Protein AF-A0A818T8I9-F1 (afdb_monomer_lite)

Foldseek 3Di:
DVVVCVVVVVVVVVVVVVVPVPPPDDDPLVVLLVQVVVQLVVCVVQQKDQVDDAPVQWDWDDPPPDPDDTHTDGDDSPVMDRDDPPPDDPVVSVVSSVVVNVVSCVNSVPDD

pLDDT: mean 71.55, std 18.51, range [33.69, 95.5]

Radius of gyration: 15.18 Å; chains: 1; bounding box: 42×24×42 Å

Secondary structure (DSSP, 8-state):
-HHHHHHHHHHHHHHHHTTTTTTT---HHHHHHHHHHHHHHHHHHTTEE-S---GGGEEEE--TTSSS--EEEE---TT-EEPPTTSS-HHHHHHHHHHHHHHHHHHTT---

InterPro domains:
  IPR000719 Protein kinase domain [PS50011] (1-112)
  IPR008266 Tyrosine-protein kinase, active site [PS00109] (48-60)
  IPR011009 Protein kinase-like domain superfamily [SSF56112] (37-87)

Sequence (112 aa):
MITQLKHENQLYVHLKSLQVENQKSSTNTHDEKQMALYTLRQLHLNNVLHNDLRCENFLVNYDNNNDKHNRIMLCDFENAVILNEKDMTKKELIAKRRKQIKKIIKLYKMKI

Organism: NCBI:txid392033

Structure (mmCIF, N/CA/C/O backbone):
data_AF-A0A818T8I9-F1
#
_entry.id   AF-A0A818T8I9-F1
#
loop_
_atom_site.group_PDB
_atom_site.id
_atom_site.type_symbol
_atom_site.label_atom_id
_atom_site.label_alt_id
_atom_site.label_comp_id
_atom_site.label_asym_id
_atom_site.label_entity_id
_atom_site.label_seq_id
_atom_site.pdbx_PDB_ins_code
_atom_site.Cartn_x
_atom_site.Cartn_y
_atom_site.Cartn_z
_atom_site.occupancy
_atom_site.B_iso_or_equiv
_atom_site.auth_seq_id
_atom_site.auth_comp_id
_atom_site.auth_asym_id
_atom_site.auth_atom_id
_atom_site.pdbx_PDB_model_num
ATOM 1 N N . MET A 1 1 ? -0.092 10.279 23.552 1.00 40.59 1 MET A N 1
ATOM 2 C CA . MET A 1 1 ? 0.148 10.591 22.121 1.00 40.59 1 MET A CA 1
ATOM 3 C C . MET A 1 1 ? 1.606 10.386 21.675 1.00 40.59 1 MET A C 1
ATOM 5 O O . MET A 1 1 ? 1.825 9.868 20.590 1.00 40.59 1 MET A O 1
ATOM 9 N N . ILE A 1 2 ? 2.612 10.700 22.506 1.00 33.69 2 ILE A N 1
ATOM 10 C CA . ILE A 1 2 ? 4.052 10.697 22.139 1.00 33.69 2 ILE A CA 1
ATOM 11 C C . ILE A 1 2 ? 4.660 9.291 21.917 1.00 33.69 2 ILE A C 1
ATOM 13 O O . ILE A 1 2 ? 5.574 9.116 21.117 1.00 33.69 2 ILE A O 1
ATOM 17 N N . THR A 1 3 ? 4.147 8.251 22.572 1.00 34.28 3 THR A N 1
ATOM 18 C CA . THR A 1 3 ? 4.654 6.865 22.465 1.00 34.28 3 THR A CA 1
ATOM 19 C C . THR A 1 3 ? 4.232 6.135 21.184 1.00 34.28 3 THR A C 1
ATOM 21 O O . THR A 1 3 ? 4.855 5.152 20.800 1.00 34.28 3 THR A O 1
ATOM 24 N N . GLN A 1 4 ? 3.206 6.630 20.489 1.00 42.34 4 GLN A N 1
ATOM 25 C CA . GLN A 1 4 ? 2.604 5.999 19.307 1.00 42.34 4 GLN A CA 1
ATOM 26 C C . GLN A 1 4 ? 3.418 6.235 18.031 1.00 42.34 4 GLN A C 1
ATOM 28 O O . GLN A 1 4 ? 3.643 5.311 17.255 1.00 42.34 4 GLN A O 1
ATOM 33 N N . LEU A 1 5 ? 3.945 7.454 17.890 1.00 42.38 5 LEU A N 1
ATOM 34 C CA . LEU A 1 5 ? 4.924 7.805 16.866 1.00 42.38 5 LEU A 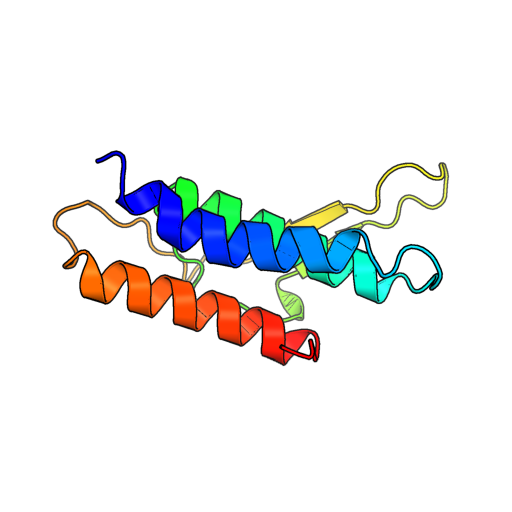CA 1
ATOM 35 C C . LEU A 1 5 ? 6.224 7.016 17.039 1.00 42.38 5 LEU A C 1
ATOM 37 O O . LEU A 1 5 ? 6.880 6.752 16.045 1.00 42.38 5 LEU A O 1
ATOM 41 N N . LYS A 1 6 ? 6.597 6.604 18.262 1.00 43.72 6 LYS A N 1
ATOM 42 C CA . LYS A 1 6 ? 7.877 5.924 18.520 1.00 43.72 6 LYS A CA 1
ATOM 43 C C . LYS A 1 6 ? 7.962 4.526 17.904 1.00 43.72 6 LYS A C 1
ATOM 45 O O . LYS A 1 6 ? 8.994 4.225 17.328 1.00 43.72 6 LYS A O 1
ATOM 50 N N . HIS A 1 7 ? 6.918 3.694 17.959 1.00 44.38 7 HIS A N 1
ATOM 51 C CA . HIS A 1 7 ? 6.984 2.326 17.408 1.00 44.38 7 HIS A CA 1
ATOM 52 C C . HIS A 1 7 ? 6.804 2.261 15.883 1.00 44.38 7 HIS A C 1
ATOM 54 O O . HIS A 1 7 ? 7.482 1.476 15.223 1.00 44.38 7 HIS A O 1
ATOM 60 N N . GLU A 1 8 ? 5.926 3.089 15.305 1.00 45.84 8 GLU A N 1
ATOM 61 C CA . GLU A 1 8 ? 5.847 3.231 13.844 1.00 45.84 8 GLU A CA 1
ATOM 62 C C . GLU A 1 8 ? 7.123 3.897 13.313 1.00 45.84 8 GLU A C 1
ATOM 64 O O . GLU A 1 8 ? 7.709 3.384 12.361 1.00 45.84 8 GLU A O 1
ATOM 69 N N . ASN A 1 9 ? 7.651 4.931 13.992 1.00 49.75 9 ASN A N 1
ATOM 70 C CA . ASN A 1 9 ? 8.986 5.442 13.677 1.00 49.75 9 ASN A CA 1
ATOM 71 C C . ASN A 1 9 ? 10.057 4.382 13.869 1.00 49.75 9 ASN A C 1
ATOM 73 O O . ASN A 1 9 ? 10.958 4.386 13.068 1.00 49.75 9 ASN A O 1
ATOM 77 N N . GLN A 1 10 ? 10.007 3.467 14.837 1.00 52.94 10 GLN A N 1
ATOM 78 C CA . GLN A 1 10 ? 11.046 2.437 14.973 1.00 52.94 10 GLN A CA 1
ATOM 79 C C . GLN A 1 10 ? 11.092 1.492 13.772 1.00 52.94 10 GLN A C 1
ATOM 81 O O . GLN A 1 10 ? 12.184 1.183 13.316 1.00 52.94 10 GLN A O 1
ATOM 86 N N . LEU A 1 11 ? 9.947 1.082 13.211 1.00 53.47 11 LEU A N 1
ATOM 87 C CA . LEU A 1 11 ? 9.938 0.274 11.986 1.00 53.47 11 LEU A CA 1
ATOM 88 C C . LEU A 1 11 ? 10.441 1.094 10.784 1.00 53.47 11 LEU A C 1
ATOM 90 O O . LEU A 1 11 ? 11.263 0.614 10.012 1.00 53.47 11 LEU A O 1
ATOM 94 N N . TYR A 1 12 ? 10.016 2.357 10.664 1.00 52.88 12 TYR A N 1
ATOM 95 C CA . TYR A 1 12 ? 10.502 3.271 9.621 1.00 52.88 12 TYR A CA 1
ATOM 96 C C . TYR A 1 12 ? 11.979 3.671 9.793 1.00 52.88 12 TYR A C 1
ATOM 98 O O . TYR A 1 12 ? 12.666 3.872 8.802 1.00 52.88 12 TYR A O 1
ATOM 106 N N . VAL A 1 13 ? 12.479 3.771 11.025 1.00 53.84 13 VAL A N 1
ATOM 107 C CA . VAL A 1 13 ? 13.863 4.100 11.403 1.00 53.84 13 VAL A CA 1
ATOM 10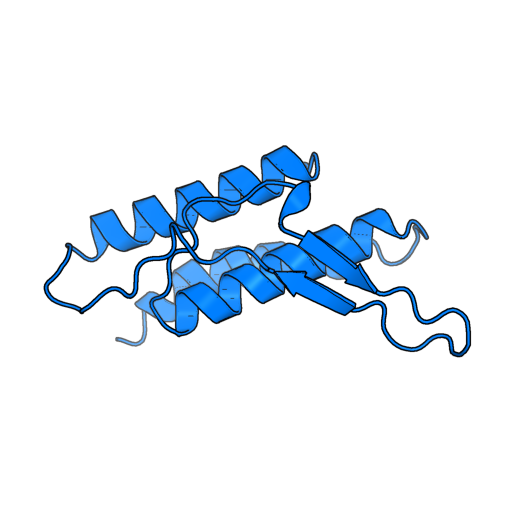8 C C . VAL A 1 13 ? 14.751 2.883 11.216 1.00 53.84 13 VAL A C 1
ATOM 110 O O . VAL A 1 13 ? 15.857 3.047 10.728 1.00 53.84 13 VAL A O 1
ATOM 113 N N . HIS A 1 14 ? 14.266 1.677 11.508 1.00 51.72 14 HIS A N 1
ATOM 114 C CA . HIS A 1 14 ? 14.961 0.433 11.186 1.00 51.72 14 HIS A CA 1
ATOM 115 C C . HIS A 1 14 ? 15.108 0.257 9.665 1.00 51.72 14 HIS A C 1
ATOM 117 O O . HIS A 1 14 ? 16.187 -0.047 9.163 1.00 51.72 14 HIS A O 1
ATOM 123 N N . LEU A 1 15 ? 14.053 0.571 8.905 1.00 49.34 15 LEU A N 1
ATOM 124 C CA . LEU A 1 15 ? 14.124 0.647 7.442 1.00 49.34 15 LEU A CA 1
ATOM 125 C C . LEU A 1 15 ? 15.075 1.760 6.959 1.00 49.34 15 LEU A C 1
ATOM 127 O O . LEU A 1 15 ? 15.724 1.597 5.932 1.00 49.34 15 LEU A O 1
ATOM 131 N N . LYS A 1 16 ? 15.202 2.860 7.716 1.00 49.16 16 LYS A N 1
ATOM 132 C CA . LYS A 1 16 ? 16.159 3.950 7.463 1.00 49.16 16 LYS A CA 1
ATOM 133 C C . LYS A 1 16 ? 17.608 3.554 7.787 1.00 49.16 16 LYS A C 1
ATOM 135 O O . LYS A 1 16 ? 18.511 3.940 7.060 1.00 49.16 16 LYS A O 1
ATOM 140 N N . SER A 1 17 ? 17.862 2.773 8.840 1.00 44.19 17 SER A N 1
ATOM 141 C CA . SER A 1 17 ? 19.213 2.297 9.184 1.00 44.19 17 SER A CA 1
ATOM 142 C C . SER A 1 17 ? 19.740 1.285 8.169 1.00 44.19 17 SER A C 1
ATOM 144 O O . SER A 1 17 ? 20.923 1.314 7.849 1.00 44.19 17 SER A O 1
ATOM 146 N N . LEU A 1 18 ? 18.851 0.490 7.562 1.00 44.44 18 LEU A N 1
ATOM 147 C CA . LEU A 1 18 ? 19.184 -0.355 6.409 1.00 44.44 18 LEU A CA 1
ATOM 148 C C . LEU A 1 18 ? 19.625 0.459 5.164 1.00 44.44 18 LEU A C 1
ATOM 150 O O . LEU A 1 18 ? 20.240 -0.115 4.267 1.00 44.44 18 LEU A O 1
ATOM 154 N N . GLN A 1 19 ? 19.360 1.779 5.102 1.00 44.19 19 GLN A N 1
ATOM 155 C CA . GLN A 1 19 ? 19.834 2.675 4.027 1.00 44.19 19 GLN A CA 1
ATOM 156 C C . GLN A 1 19 ? 21.315 3.062 4.160 1.00 44.19 19 GLN A C 1
ATOM 158 O O . GLN A 1 19 ? 21.941 3.392 3.154 1.00 44.19 19 GLN A O 1
ATOM 163 N N . VAL A 1 20 ? 21.878 3.082 5.375 1.00 45.16 20 VAL A N 1
ATOM 164 C CA . VAL A 1 20 ? 23.238 3.613 5.601 1.00 45.16 20 VAL A CA 1
ATOM 165 C C . VAL A 1 20 ? 24.307 2.573 5.265 1.00 45.16 20 VAL A C 1
ATOM 167 O O . VAL A 1 20 ? 25.366 2.924 4.757 1.00 45.16 20 VAL A O 1
ATOM 170 N N . GLU A 1 21 ? 24.017 1.287 5.459 1.00 40.28 21 GLU A N 1
ATOM 171 C CA . GLU A 1 21 ? 25.000 0.217 5.248 1.00 40.28 21 GLU A CA 1
ATOM 172 C C . GLU A 1 21 ? 25.151 -0.221 3.776 1.00 40.28 21 GLU A C 1
ATOM 174 O O . GLU A 1 21 ? 26.137 -0.867 3.439 1.00 40.28 21 GLU A O 1
ATOM 179 N N . ASN A 1 22 ? 24.236 0.160 2.871 1.00 41.38 22 ASN A N 1
ATOM 180 C CA . ASN A 1 22 ? 24.174 -0.391 1.504 1.00 41.38 22 ASN A CA 1
ATOM 181 C C . ASN A 1 22 ? 24.385 0.616 0.355 1.00 41.38 22 ASN A C 1
ATOM 183 O O . ASN A 1 22 ? 24.010 0.336 -0.784 1.00 41.38 22 ASN A O 1
ATOM 187 N N . GLN A 1 23 ? 25.060 1.749 0.591 1.00 40.66 23 GLN A N 1
ATOM 188 C CA . GLN A 1 23 ? 25.377 2.768 -0.437 1.00 40.66 23 GLN A CA 1
ATOM 189 C C . GLN A 1 23 ? 26.344 2.313 -1.563 1.00 40.66 23 GLN A C 1
ATOM 191 O O . GLN A 1 23 ? 26.976 3.139 -2.215 1.00 40.66 23 GLN A O 1
ATOM 196 N N . LYS A 1 24 ? 26.479 1.009 -1.838 1.00 41.28 24 LYS A N 1
ATOM 197 C CA . LYS A 1 24 ? 27.359 0.471 -2.892 1.00 41.28 24 LYS A CA 1
ATOM 198 C C . LYS A 1 24 ? 26.694 -0.544 -3.826 1.00 41.28 24 LYS A C 1
ATOM 200 O O . LYS A 1 24 ? 27.363 -1.449 -4.313 1.00 41.28 24 LYS A O 1
ATOM 205 N N . SER A 1 25 ? 25.402 -0.408 -4.132 1.00 39.44 25 SER A N 1
ATOM 206 C CA . SER A 1 25 ? 24.840 -1.165 -5.262 1.00 39.44 25 SER A CA 1
ATOM 207 C C . SER A 1 25 ? 23.793 -0.378 -6.047 1.00 39.44 25 SER A C 1
ATOM 209 O O . SER A 1 25 ? 22.656 -0.188 -5.630 1.00 39.44 25 SER A O 1
ATOM 211 N N . SER A 1 26 ? 24.222 0.075 -7.220 1.00 45.03 26 SER A N 1
ATOM 212 C CA . SER A 1 26 ? 23.424 0.656 -8.290 1.00 45.03 26 SER A CA 1
ATOM 213 C C . SER A 1 26 ? 22.440 -0.375 -8.852 1.00 45.03 26 SER A C 1
ATOM 215 O O . SER A 1 26 ? 22.831 -1.221 -9.652 1.00 45.03 26 SER A O 1
ATOM 217 N N . THR A 1 27 ? 21.167 -0.309 -8.458 1.00 44.91 27 THR A N 1
ATOM 218 C CA . THR A 1 27 ? 20.056 -0.899 -9.226 1.00 44.91 27 THR A CA 1
ATOM 219 C C . THR A 1 27 ? 18.790 -0.062 -9.017 1.00 44.91 27 THR A C 1
ATOM 221 O O . THR A 1 27 ? 18.344 0.095 -7.883 1.00 44.91 27 THR A O 1
ATOM 224 N N . ASN A 1 28 ? 18.179 0.430 -10.102 1.00 53.84 28 ASN A N 1
ATOM 225 C CA . ASN A 1 28 ? 16.955 1.261 -10.107 1.00 53.84 28 ASN A CA 1
ATOM 226 C C . ASN A 1 28 ? 15.823 0.704 -9.211 1.00 53.84 28 ASN A C 1
ATOM 228 O O . ASN A 1 28 ? 15.096 1.446 -8.556 1.00 53.84 28 ASN A O 1
ATOM 232 N N . THR A 1 29 ? 15.766 -0.623 -9.060 1.00 56.69 29 THR A N 1
ATOM 233 C CA . THR A 1 29 ? 14.795 -1.320 -8.201 1.00 56.69 29 THR A CA 1
ATOM 234 C C . THR A 1 29 ? 14.925 -1.046 -6.697 1.00 56.69 29 THR A C 1
ATOM 236 O O . THR A 1 29 ? 13.958 -1.257 -5.961 1.00 56.69 29 THR A O 1
ATOM 239 N N . HIS A 1 30 ? 16.094 -0.639 -6.188 1.00 62.47 30 HIS A N 1
ATOM 240 C CA . HIS A 1 30 ? 16.253 -0.317 -4.764 1.00 62.47 30 HIS A CA 1
ATOM 241 C C . HIS A 1 30 ? 15.615 1.032 -4.418 1.00 62.47 30 HIS A C 1
ATOM 243 O O . HIS A 1 30 ? 14.940 1.147 -3.393 1.00 62.47 30 HIS A O 1
ATOM 249 N N . ASP A 1 31 ? 15.747 2.013 -5.305 1.00 70.56 31 ASP A N 1
ATOM 250 C CA . ASP A 1 31 ? 15.149 3.336 -5.126 1.00 70.56 31 ASP A CA 1
ATOM 251 C C . ASP A 1 31 ? 13.625 3.268 -5.261 1.00 70.56 31 ASP A C 1
ATOM 253 O O . ASP A 1 31 ? 12.896 3.848 -4.454 1.00 70.56 31 ASP A O 1
ATOM 257 N N . GLU A 1 32 ? 13.123 2.457 -6.194 1.00 71.94 32 GLU A N 1
ATOM 258 C CA . GLU A 1 32 ? 11.687 2.213 -6.362 1.00 71.94 32 GLU A CA 1
ATOM 259 C C . GLU A 1 32 ? 11.034 1.619 -5.105 1.00 71.94 32 GLU A C 1
ATOM 261 O O . GLU A 1 32 ? 9.979 2.077 -4.658 1.00 71.94 32 GLU A O 1
ATOM 266 N N . LYS A 1 33 ? 11.701 0.650 -4.467 1.00 77.50 33 LYS A N 1
ATOM 267 C CA . LYS A 1 33 ? 11.259 0.051 -3.194 1.00 77.50 33 LYS A CA 1
ATOM 268 C C . LYS A 1 33 ? 11.054 1.102 -2.114 1.00 77.50 33 LYS A C 1
ATOM 270 O O . LYS A 1 33 ? 10.029 1.117 -1.426 1.00 77.50 33 LYS A O 1
ATOM 275 N N . GLN A 1 34 ? 12.057 1.958 -1.943 1.00 76.19 34 GLN A N 1
ATOM 276 C CA . GLN A 1 34 ? 12.045 2.974 -0.901 1.00 76.19 34 GLN A CA 1
ATOM 277 C C . GLN A 1 34 ? 10.990 4.043 -1.180 1.00 76.19 34 GLN A C 1
ATOM 279 O O . GLN A 1 34 ? 10.250 4.426 -0.270 1.00 76.19 34 GLN A O 1
ATOM 284 N N . MET A 1 35 ? 10.868 4.472 -2.435 1.00 79.00 35 MET A N 1
ATOM 285 C CA . MET A 1 35 ? 9.858 5.443 -2.840 1.00 79.00 35 MET A CA 1
ATOM 286 C C . MET A 1 35 ? 8.433 4.897 -2.670 1.00 79.00 35 MET A C 1
ATOM 288 O O . MET A 1 35 ? 7.581 5.604 -2.137 1.00 79.00 35 MET A O 1
ATOM 292 N N . ALA A 1 36 ? 8.171 3.628 -3.002 1.00 83.00 36 ALA A N 1
ATOM 293 C CA . ALA A 1 36 ? 6.859 3.008 -2.795 1.00 83.00 36 ALA A CA 1
ATOM 294 C C . ALA A 1 36 ? 6.454 2.962 -1.308 1.00 83.00 36 ALA A C 1
ATOM 296 O O . ALA A 1 36 ? 5.313 3.275 -0.954 1.00 83.00 36 ALA A O 1
ATOM 297 N N . LEU A 1 37 ? 7.393 2.622 -0.416 1.00 84.88 37 LEU A N 1
ATOM 298 C CA . LEU A 1 37 ? 7.162 2.659 1.033 1.00 84.88 37 LEU A CA 1
ATOM 299 C C . LEU A 1 37 ? 6.947 4.085 1.547 1.00 84.88 37 LEU A C 1
ATOM 301 O O . LEU A 1 37 ? 6.092 4.299 2.410 1.00 84.88 37 LEU A O 1
ATOM 305 N N . TYR A 1 38 ? 7.695 5.055 1.023 1.00 84.75 38 TYR A N 1
ATOM 306 C CA . TYR A 1 38 ? 7.517 6.460 1.370 1.00 84.75 38 TYR A CA 1
ATOM 307 C C . TYR A 1 38 ? 6.124 6.961 0.968 1.00 84.75 38 TYR A C 1
ATOM 309 O O . TYR A 1 38 ? 5.422 7.527 1.806 1.00 84.75 38 TYR A O 1
ATOM 317 N N . THR A 1 39 ? 5.679 6.682 -0.257 1.00 86.19 39 THR A N 1
ATOM 318 C CA . THR A 1 39 ? 4.335 7.043 -0.734 1.00 86.19 39 THR A CA 1
ATOM 319 C C . THR A 1 39 ? 3.246 6.410 0.132 1.00 86.19 39 THR A C 1
ATOM 321 O O . THR A 1 39 ? 2.320 7.098 0.569 1.00 86.19 39 THR A O 1
ATOM 324 N N . LEU A 1 40 ? 3.386 5.126 0.482 1.00 89.56 40 LEU A N 1
ATOM 325 C CA . LEU A 1 40 ? 2.431 4.451 1.363 1.00 89.56 40 LEU A CA 1
ATOM 326 C C . LEU A 1 40 ? 2.402 5.064 2.774 1.00 89.56 40 LEU A C 1
ATOM 328 O O . LEU A 1 40 ? 1.330 5.212 3.364 1.00 89.56 40 LEU A O 1
ATOM 332 N N . ARG A 1 41 ? 3.562 5.466 3.308 1.00 88.38 41 ARG A N 1
ATOM 333 C CA . ARG A 1 41 ? 3.648 6.178 4.589 1.00 88.38 41 ARG A CA 1
ATOM 334 C C . ARG A 1 41 ? 2.855 7.476 4.563 1.00 88.38 41 ARG A C 1
ATOM 336 O O . ARG A 1 41 ? 2.142 7.752 5.525 1.00 88.38 41 ARG A O 1
ATOM 343 N N . GLN A 1 42 ? 2.984 8.262 3.494 1.00 88.19 42 GLN A N 1
ATOM 344 C CA . GLN A 1 42 ? 2.262 9.529 3.371 1.00 88.19 42 GLN A CA 1
ATOM 345 C C . GLN A 1 42 ? 0.747 9.305 3.365 1.00 88.19 42 GLN A C 1
ATOM 347 O O . GLN A 1 42 ? 0.034 10.018 4.066 1.00 88.19 42 GLN A O 1
ATOM 352 N N . LEU A 1 43 ? 0.250 8.265 2.686 1.00 90.25 43 LEU A N 1
ATOM 353 C CA . LEU A 1 43 ? -1.170 7.903 2.771 1.00 90.25 43 LEU A CA 1
ATOM 354 C C . LEU A 1 43 ? -1.588 7.559 4.202 1.00 90.25 43 LEU A C 1
ATOM 356 O O . LEU A 1 43 ? -2.584 8.079 4.700 1.00 90.25 43 LEU A O 1
ATOM 360 N N . HIS A 1 44 ? -0.804 6.730 4.895 1.00 89.62 44 HIS A N 1
ATOM 361 C CA . HIS A 1 44 ? -1.122 6.328 6.267 1.00 89.62 44 HIS A CA 1
ATOM 362 C C . HIS A 1 44 ? -1.140 7.510 7.234 1.00 89.62 44 HIS A C 1
ATOM 364 O O . HIS A 1 44 ? -2.025 7.552 8.085 1.00 89.62 44 HIS A O 1
ATOM 370 N N . LEU A 1 45 ? -0.214 8.463 7.097 1.00 86.81 45 LEU A N 1
ATOM 371 C CA . LEU A 1 45 ? -0.194 9.698 7.891 1.00 86.81 45 LEU A CA 1
ATOM 372 C C . LEU A 1 45 ? -1.452 10.550 7.679 1.00 86.81 45 LEU A C 1
ATOM 374 O O . LEU A 1 45 ? -1.908 11.188 8.621 1.00 86.81 45 LEU A O 1
ATOM 378 N N . ASN A 1 46 ? -2.040 10.492 6.484 1.00 87.81 46 ASN A N 1
ATOM 379 C CA . ASN A 1 46 ? -3.298 11.154 6.140 1.00 87.81 46 ASN A CA 1
ATOM 380 C C . ASN A 1 46 ? -4.534 10.261 6.373 1.00 87.81 46 ASN A C 1
ATOM 382 O O . ASN A 1 46 ? -5.606 10.537 5.848 1.00 87.81 46 ASN A O 1
ATOM 386 N N . ASN A 1 47 ? -4.395 9.177 7.147 1.00 88.88 47 ASN A N 1
ATOM 387 C CA . ASN A 1 47 ? -5.462 8.212 7.445 1.00 88.88 47 ASN A CA 1
ATOM 388 C C . ASN A 1 47 ? -6.107 7.555 6.211 1.00 88.88 47 ASN A C 1
ATOM 390 O O . ASN A 1 47 ? -7.233 7.070 6.280 1.00 88.88 47 ASN A O 1
ATOM 394 N N . VAL A 1 48 ? 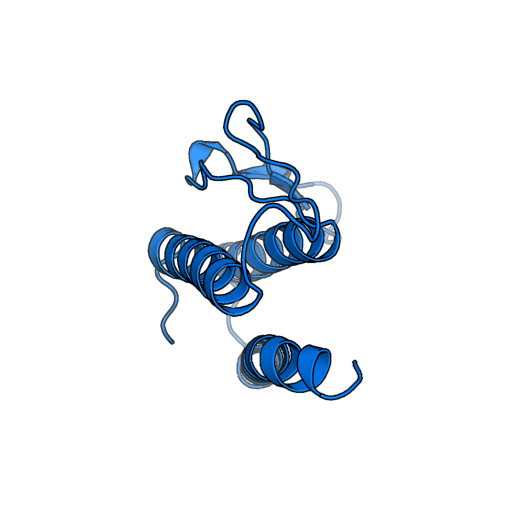-5.370 7.456 5.106 1.00 90.62 48 VAL A N 1
ATOM 395 C CA . VAL A 1 48 ? -5.823 6.782 3.888 1.00 90.62 48 VAL A CA 1
ATOM 396 C C . VAL A 1 48 ? -5.262 5.363 3.825 1.00 90.62 48 VAL A C 1
ATOM 398 O O . VAL A 1 48 ? -4.064 5.133 4.009 1.00 90.62 48 VAL A O 1
ATOM 401 N N . LEU A 1 49 ? -6.125 4.394 3.526 1.00 92.00 49 LEU A N 1
ATOM 402 C CA . LEU A 1 49 ? -5.752 3.034 3.143 1.00 92.00 49 LEU A CA 1
ATOM 403 C C . LEU A 1 49 ? -6.064 2.823 1.662 1.00 92.00 49 LEU A C 1
ATOM 405 O O . LEU A 1 49 ? -7.223 2.881 1.289 1.00 92.00 49 LEU A O 1
ATOM 409 N N . HIS A 1 50 ? -5.068 2.487 0.838 1.00 92.88 50 HIS A N 1
ATOM 410 C CA . HIS A 1 50 ? -5.281 2.274 -0.606 1.00 92.88 50 HIS A CA 1
ATOM 411 C C . HIS A 1 50 ? -6.092 1.008 -0.947 1.00 92.88 50 HIS A C 1
ATOM 413 O O . HIS A 1 50 ? -6.858 0.981 -1.896 1.00 92.88 50 HIS A O 1
ATOM 419 N N . ASN A 1 51 ? -5.887 -0.069 -0.180 1.00 91.25 51 ASN A N 1
ATOM 420 C CA . ASN A 1 51 ? -6.484 -1.410 -0.323 1.00 91.25 51 ASN A CA 1
ATOM 421 C C . ASN A 1 51 ? -6.196 -2.181 -1.621 1.00 91.25 51 ASN A C 1
ATOM 423 O O . ASN A 1 51 ? -6.158 -3.409 -1.551 1.00 91.25 51 ASN A O 1
ATOM 427 N N . ASP A 1 52 ? -5.840 -1.524 -2.723 1.00 91.88 52 ASP A N 1
ATOM 428 C CA . ASP A 1 52 ? -5.405 -2.197 -3.953 1.00 91.88 52 ASP A CA 1
ATOM 429 C C . ASP A 1 52 ? -3.933 -1.949 -4.318 1.00 91.88 52 ASP A C 1
ATOM 431 O O . ASP A 1 52 ? -3.588 -1.408 -5.359 1.00 91.88 52 ASP A O 1
ATOM 435 N N . LEU A 1 53 ? -3.014 -2.306 -3.417 1.00 88.00 53 LEU A N 1
ATOM 436 C CA . LEU A 1 53 ? -1.580 -2.193 -3.715 1.00 88.00 53 LEU A CA 1
ATOM 437 C C . LEU A 1 53 ? -1.143 -3.356 -4.613 1.00 88.00 53 LEU A C 1
ATOM 439 O O . LEU A 1 53 ? -1.069 -4.490 -4.131 1.00 88.00 53 LEU A O 1
ATOM 443 N N . ARG A 1 54 ? -0.858 -3.088 -5.883 1.00 87.06 54 ARG A N 1
ATOM 444 C CA . ARG A 1 54 ? -0.262 -4.013 -6.862 1.00 87.06 54 ARG A CA 1
ATOM 445 C C . ARG A 1 54 ? 0.733 -3.228 -7.723 1.00 87.06 54 ARG A C 1
ATOM 447 O O . ARG A 1 54 ? 0.700 -2.002 -7.685 1.00 87.06 54 ARG A O 1
ATOM 454 N N . CYS A 1 55 ? 1.648 -3.898 -8.422 1.00 81.44 55 CYS A N 1
ATOM 455 C CA . CYS A 1 55 ? 2.718 -3.216 -9.167 1.00 81.44 55 CYS A CA 1
ATOM 456 C C . CYS A 1 55 ? 2.168 -2.266 -10.239 1.00 81.44 55 CYS A C 1
ATOM 458 O O . CYS A 1 55 ? 2.732 -1.204 -10.458 1.00 81.44 55 CYS A O 1
ATOM 460 N N . GLU A 1 56 ? 1.041 -2.629 -10.842 1.00 84.44 56 GLU A N 1
ATOM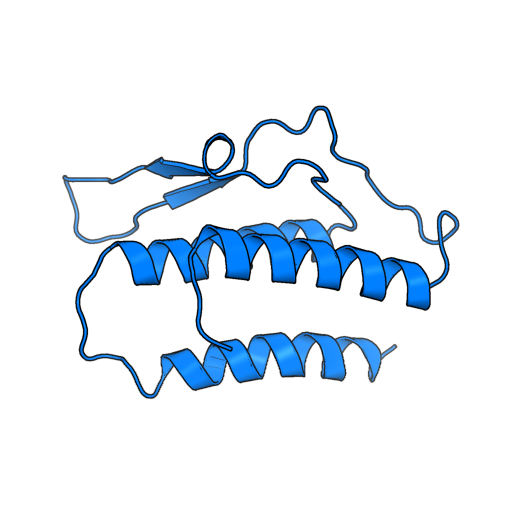 461 C CA . GLU A 1 56 ? 0.328 -1.883 -11.879 1.00 84.44 56 GLU A CA 1
ATOM 462 C C . GLU A 1 56 ? -0.125 -0.499 -11.398 1.00 84.44 56 GLU A C 1
ATOM 464 O O . GLU A 1 56 ? -0.175 0.442 -12.184 1.00 84.44 56 GLU A O 1
ATOM 469 N N . ASN A 1 57 ? -0.376 -0.362 -10.093 1.00 87.12 57 ASN A N 1
ATOM 470 C CA . ASN A 1 57 ? -0.822 0.887 -9.479 1.00 87.12 57 ASN A CA 1
ATOM 471 C C . ASN A 1 57 ? 0.351 1.784 -9.048 1.00 87.12 57 ASN A C 1
ATOM 473 O O . ASN A 1 57 ? 0.140 2.865 -8.500 1.00 87.12 57 ASN A O 1
ATOM 477 N N . PHE A 1 58 ? 1.597 1.358 -9.277 1.00 85.00 58 PHE A N 1
ATOM 478 C CA . PHE A 1 58 ? 2.786 2.181 -9.072 1.00 85.00 58 PHE A CA 1
ATOM 479 C C . PHE A 1 58 ? 3.313 2.665 -10.419 1.00 85.00 58 PHE A C 1
ATOM 481 O O . PHE A 1 58 ? 3.981 1.938 -11.151 1.00 85.00 58 PHE A O 1
ATOM 488 N N . LEU A 1 59 ? 3.042 3.929 -10.723 1.00 82.00 59 LEU A N 1
ATOM 489 C CA . LEU A 1 59 ? 3.591 4.599 -11.890 1.00 82.00 59 LEU A CA 1
ATOM 490 C C . LEU A 1 59 ? 4.995 5.091 -11.559 1.00 82.00 59 LEU A C 1
ATOM 492 O O . LEU A 1 59 ? 5.187 5.821 -10.584 1.00 82.00 59 LEU A O 1
ATOM 496 N N . VAL A 1 60 ? 5.965 4.711 -12.385 1.00 79.50 60 VAL A N 1
ATOM 497 C CA . VAL A 1 60 ? 7.343 5.188 -12.277 1.00 79.50 60 VAL A CA 1
ATOM 498 C C . VAL A 1 60 ? 7.618 6.122 -13.445 1.00 79.50 60 VAL A C 1
ATOM 500 O O . VAL A 1 60 ? 7.509 5.723 -14.602 1.00 79.50 60 VAL A O 1
ATOM 503 N N . ASN A 1 61 ? 7.949 7.372 -13.139 1.00 75.38 61 ASN A N 1
ATOM 504 C CA . ASN A 1 61 ? 8.412 8.334 -14.127 1.00 75.38 61 ASN A CA 1
ATOM 505 C C . ASN A 1 61 ? 9.938 8.435 -14.037 1.00 75.38 61 ASN A C 1
ATOM 507 O O . ASN A 1 61 ? 10.466 8.862 -13.004 1.00 75.38 61 ASN A O 1
ATOM 511 N N . TYR A 1 62 ? 10.612 8.011 -15.105 1.00 70.81 62 TYR A N 1
ATOM 512 C CA . TYR A 1 62 ? 12.056 8.124 -15.276 1.00 70.81 62 TYR A CA 1
ATOM 513 C C . TYR A 1 62 ? 12.338 9.385 -16.089 1.00 70.81 62 TYR A C 1
ATOM 515 O O . TYR A 1 62 ? 12.045 9.439 -17.285 1.00 70.81 62 TYR A O 1
ATOM 523 N N . ASP A 1 63 ? 12.878 10.412 -15.439 1.00 65.56 63 ASP A N 1
ATOM 524 C CA . ASP A 1 63 ? 13.354 11.592 -16.151 1.00 65.56 63 ASP A CA 1
ATOM 525 C C . ASP A 1 63 ? 14.755 11.298 -16.697 1.00 65.56 63 ASP A C 1
ATOM 527 O O . ASP A 1 63 ? 15.751 11.359 -15.980 1.00 65.56 63 ASP A O 1
ATOM 531 N N . ASN A 1 64 ? 14.822 10.923 -17.975 1.00 59.53 64 ASN A N 1
ATOM 532 C CA . ASN A 1 64 ? 16.079 10.566 -18.636 1.00 59.53 64 ASN A CA 1
ATOM 533 C C . ASN A 1 64 ? 16.991 11.778 -18.904 1.00 59.53 64 ASN A C 1
ATOM 535 O O . ASN A 1 64 ? 18.106 11.591 -19.388 1.00 59.53 64 ASN A O 1
ATOM 539 N N . ASN A 1 65 ? 16.534 13.006 -18.630 1.00 60.81 65 ASN A N 1
ATOM 540 C CA . ASN A 1 65 ? 17.237 14.224 -19.032 1.00 60.81 65 ASN A CA 1
ATOM 541 C C . ASN A 1 65 ? 17.981 14.938 -17.897 1.00 60.81 65 ASN A C 1
ATOM 543 O O . ASN A 1 65 ? 18.671 15.914 -18.176 1.00 60.81 65 ASN A O 1
ATOM 547 N N . ASN A 1 66 ? 17.892 14.477 -16.647 1.00 49.25 66 ASN A N 1
ATOM 548 C CA . ASN A 1 66 ? 18.748 14.931 -15.548 1.00 49.25 66 ASN A CA 1
ATOM 549 C C . ASN A 1 66 ? 18.755 13.881 -14.429 1.00 49.25 66 ASN A C 1
ATOM 551 O O . ASN A 1 66 ? 17.695 13.396 -14.049 1.00 49.25 66 ASN A O 1
ATOM 555 N N . ASP A 1 67 ? 19.927 13.609 -13.841 1.00 51.72 67 ASP A N 1
ATOM 556 C CA . ASP A 1 67 ? 20.215 12.679 -12.722 1.00 51.72 67 ASP A CA 1
ATOM 557 C C . ASP A 1 67 ? 19.456 12.958 -11.399 1.00 51.72 67 ASP A C 1
ATOM 559 O O . ASP A 1 67 ? 19.907 12.632 -10.297 1.00 51.72 67 ASP A O 1
ATOM 563 N N . LYS A 1 68 ? 18.308 13.631 -11.449 1.00 53.56 68 LYS A N 1
ATOM 564 C CA . LYS A 1 68 ? 17.580 14.113 -10.286 1.00 53.56 68 LYS A CA 1
ATOM 565 C C . LYS A 1 68 ? 16.106 13.757 -10.407 1.00 53.56 68 LYS A C 1
ATOM 567 O O . LYS A 1 68 ? 15.273 14.557 -10.816 1.00 53.56 68 LYS A O 1
ATOM 572 N N . HIS A 1 69 ? 15.831 12.576 -9.857 1.00 56.72 69 HIS A N 1
ATOM 573 C CA . HIS A 1 69 ? 14.559 12.127 -9.292 1.00 56.72 69 HIS A CA 1
ATOM 574 C C . HIS A 1 69 ? 13.658 11.330 -10.238 1.00 56.72 69 HIS A C 1
ATOM 576 O O . HIS A 1 69 ? 12.685 11.846 -10.783 1.00 56.72 69 HIS A O 1
ATOM 582 N N . ASN A 1 70 ? 13.887 10.013 -10.268 1.00 65.38 70 ASN A N 1
ATOM 583 C CA . ASN A 1 70 ? 12.804 9.063 -10.511 1.00 65.38 70 ASN A CA 1
ATOM 584 C C . ASN A 1 70 ? 11.645 9.400 -9.556 1.00 65.38 70 ASN A C 1
ATOM 586 O O . ASN A 1 70 ? 11.868 9.621 -8.362 1.00 65.38 70 ASN A O 1
ATOM 590 N N . ARG A 1 71 ? 10.414 9.478 -10.069 1.00 72.00 71 ARG A N 1
ATOM 591 C CA . ARG A 1 71 ? 9.218 9.730 -9.249 1.00 72.00 71 ARG A CA 1
ATOM 592 C C . ARG A 1 71 ? 8.326 8.504 -9.265 1.00 72.00 71 ARG A C 1
ATOM 594 O O . ARG A 1 71 ? 7.977 8.021 -10.337 1.00 72.00 71 ARG A O 1
ATOM 601 N N . ILE A 1 72 ? 7.913 8.049 -8.084 1.00 76.56 72 ILE A N 1
ATOM 602 C CA . ILE A 1 72 ? 6.848 7.053 -7.950 1.00 76.56 72 ILE A CA 1
ATOM 603 C C . ILE A 1 72 ? 5.553 7.731 -7.545 1.00 76.56 72 ILE A C 1
ATOM 605 O O . ILE A 1 72 ? 5.485 8.415 -6.522 1.00 76.56 72 ILE A O 1
ATOM 609 N N . MET A 1 73 ? 4.513 7.478 -8.328 1.00 82.12 73 MET A N 1
ATOM 610 C CA . MET A 1 73 ? 3.151 7.907 -8.058 1.00 82.12 73 MET A CA 1
ATOM 611 C C . MET A 1 73 ? 2.277 6.671 -7.875 1.00 82.12 73 MET A C 1
ATOM 613 O O . MET A 1 73 ? 2.340 5.733 -8.664 1.00 82.12 73 MET A O 1
ATOM 617 N N . LEU A 1 74 ? 1.479 6.665 -6.813 1.00 87.69 74 LEU A N 1
ATOM 618 C CA . LEU A 1 74 ? 0.463 5.643 -6.590 1.00 87.69 74 LEU A CA 1
ATOM 619 C C . LEU A 1 74 ? -0.837 6.117 -7.247 1.00 87.69 74 LEU A C 1
ATOM 621 O O . LEU A 1 74 ? -1.224 7.270 -7.046 1.00 87.69 74 LEU A O 1
ATOM 625 N N . CYS A 1 75 ? -1.465 5.266 -8.050 1.00 88.56 75 CYS A N 1
ATOM 626 C CA . CYS A 1 75 ? -2.715 5.545 -8.755 1.00 88.56 75 CYS A CA 1
ATOM 627 C C . CYS A 1 75 ? -3.788 4.492 -8.434 1.00 88.56 75 CYS A C 1
ATOM 629 O O . CYS A 1 75 ? -3.518 3.533 -7.718 1.00 88.56 75 CYS A O 1
ATOM 631 N N . ASP A 1 76 ? -4.993 4.691 -8.977 1.00 91.56 76 ASP A N 1
ATOM 632 C CA . ASP A 1 76 ? -6.155 3.809 -8.801 1.00 91.56 76 ASP A CA 1
ATOM 633 C C . ASP A 1 76 ? -6.681 3.724 -7.350 1.00 91.56 76 ASP A C 1
ATOM 635 O O . ASP A 1 76 ? -6.555 2.730 -6.634 1.00 91.56 76 ASP A O 1
ATOM 639 N N . PHE A 1 77 ? -7.306 4.821 -6.913 1.00 93.62 77 PHE A N 1
ATOM 640 C CA . PHE A 1 77 ? -7.867 4.978 -5.568 1.00 93.62 77 PHE A CA 1
ATOM 641 C C . PHE A 1 77 ? -9.320 4.496 -5.438 1.00 93.62 77 PHE A C 1
ATOM 643 O O . PHE A 1 77 ? -9.950 4.786 -4.424 1.00 93.62 77 PHE A O 1
ATOM 650 N N . GLU A 1 78 ? -9.868 3.760 -6.410 1.00 95.50 78 GLU A N 1
ATOM 651 C CA . GLU A 1 78 ? -11.270 3.303 -6.364 1.00 95.50 78 GLU A CA 1
ATOM 652 C C . GLU A 1 78 ? -11.565 2.477 -5.099 1.00 95.50 78 GLU A C 1
ATOM 654 O O . GLU A 1 78 ? -12.613 2.615 -4.472 1.00 95.50 78 GLU A O 1
ATOM 659 N N . ASN A 1 79 ? -10.589 1.675 -4.663 1.00 92.62 79 ASN A N 1
ATOM 660 C CA . ASN A 1 79 ? -10.683 0.846 -3.458 1.00 92.62 79 ASN A CA 1
ATOM 661 C C . ASN A 1 79 ? -10.180 1.545 -2.180 1.00 92.62 79 ASN A C 1
ATOM 663 O O . ASN A 1 79 ? -10.135 0.931 -1.101 1.00 92.62 79 ASN A O 1
ATOM 667 N N . ALA A 1 80 ? -9.751 2.804 -2.282 1.00 93.88 80 ALA A N 1
ATOM 668 C CA . ALA A 1 80 ? -9.168 3.517 -1.162 1.00 93.88 80 ALA A CA 1
ATOM 669 C C . ALA A 1 80 ? -10.232 3.937 -0.141 1.00 93.88 80 ALA A C 1
ATOM 671 O O . ALA A 1 80 ? -11.363 4.275 -0.474 1.00 93.88 80 ALA A O 1
ATOM 672 N N . VAL A 1 81 ? -9.850 3.932 1.134 1.00 91.75 81 VAL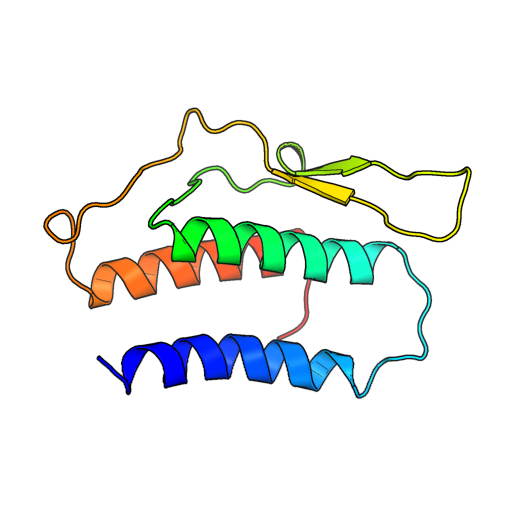 A N 1
ATOM 673 C CA . VAL A 1 81 ? -10.725 4.317 2.244 1.00 91.75 81 VAL A CA 1
ATOM 674 C C . VAL A 1 81 ? -10.029 5.371 3.091 1.00 91.75 81 VAL A C 1
ATOM 676 O O . VAL A 1 81 ? -8.893 5.167 3.530 1.00 91.75 81 VAL A O 1
ATOM 679 N N . ILE A 1 82 ? -10.732 6.476 3.341 1.00 91.62 82 ILE A N 1
ATOM 680 C CA . ILE A 1 82 ? -10.366 7.468 4.354 1.00 91.62 82 ILE A CA 1
ATOM 681 C C . ILE A 1 82 ? -10.918 6.973 5.686 1.00 91.62 82 ILE A C 1
ATOM 683 O O . ILE A 1 82 ? -12.106 6.683 5.796 1.00 91.62 82 ILE A O 1
ATOM 687 N N . LEU A 1 83 ? -10.050 6.841 6.682 1.00 85.69 83 LEU A N 1
ATOM 688 C CA . LEU A 1 83 ? -10.429 6.376 8.007 1.00 85.69 83 LEU A CA 1
ATOM 689 C C . LEU A 1 83 ? -10.673 7.552 8.946 1.00 85.69 83 LEU A C 1
ATOM 691 O O . LEU A 1 83 ? -9.801 8.403 9.133 1.00 85.69 83 LEU A O 1
ATOM 695 N N . ASN A 1 84 ? -11.816 7.527 9.616 1.00 82.69 84 ASN A N 1
ATOM 696 C CA . ASN A 1 84 ? -12.099 8.353 10.777 1.00 82.69 84 ASN A CA 1
ATOM 697 C C . ASN A 1 84 ? -11.666 7.632 12.057 1.00 82.69 84 ASN A C 1
ATOM 699 O O . ASN A 1 84 ? -11.650 6.402 12.139 1.00 82.69 84 ASN A O 1
ATOM 703 N N . GLU A 1 85 ? -11.381 8.399 13.110 1.00 67.81 85 GLU A N 1
ATOM 704 C CA . GLU A 1 85 ? -10.959 7.861 14.416 1.00 67.81 85 GLU A CA 1
ATOM 705 C C . GLU A 1 85 ? -11.991 6.918 15.062 1.00 67.81 85 GLU A C 1
ATOM 707 O O . GLU A 1 85 ? -11.650 6.149 15.959 1.00 67.81 85 GLU A O 1
ATOM 712 N N . LYS A 1 86 ? -13.246 6.963 14.599 1.00 76.69 86 LYS A N 1
ATOM 713 C CA . LYS A 1 86 ? -14.358 6.131 15.076 1.00 76.69 86 LYS A CA 1
ATOM 714 C C . LYS A 1 86 ? -14.532 4.827 14.293 1.00 76.69 86 LYS A C 1
ATOM 716 O O . LYS A 1 86 ? -15.226 3.939 14.775 1.00 76.69 86 LYS A O 1
ATOM 721 N N . ASP A 1 87 ? -13.912 4.701 13.121 1.00 73.56 87 ASP A N 1
ATOM 722 C CA . ASP A 1 87 ? -14.197 3.599 12.190 1.00 73.56 87 ASP A CA 1
ATOM 723 C C . ASP A 1 87 ? -13.544 2.281 12.616 1.00 73.56 87 ASP A C 1
ATOM 725 O O . ASP A 1 87 ? -13.942 1.207 12.168 1.00 73.56 87 ASP A O 1
ATOM 729 N N . MET A 1 88 ? -12.507 2.346 13.453 1.00 81.31 88 MET A N 1
ATOM 730 C CA . MET A 1 88 ? -11.824 1.166 13.967 1.00 81.31 88 MET A CA 1
ATOM 731 C C . MET A 1 88 ? -10.996 1.466 15.204 1.00 81.31 88 MET A C 1
ATOM 733 O O . MET A 1 88 ? -10.516 2.580 15.424 1.00 81.31 88 MET A O 1
ATOM 737 N N . THR A 1 89 ? -10.733 0.421 15.980 1.00 87.69 89 THR A N 1
ATOM 738 C CA . THR A 1 89 ? -9.783 0.511 17.079 1.00 87.69 89 THR A CA 1
ATOM 739 C C . THR A 1 89 ? -8.373 0.771 16.548 1.00 87.69 89 THR A C 1
ATOM 741 O O . THR A 1 89 ? -7.951 0.313 15.482 1.00 87.69 89 THR A O 1
ATOM 744 N N . LYS A 1 90 ? -7.561 1.434 17.368 1.00 81.62 90 LYS A N 1
ATOM 745 C CA . LYS A 1 90 ? -6.132 1.646 17.107 1.00 81.62 90 LYS A CA 1
ATOM 746 C C . LYS A 1 90 ? -5.371 0.349 16.789 1.00 81.62 90 LYS A C 1
ATOM 748 O O . LYS A 1 90 ? -4.441 0.362 15.984 1.00 81.62 90 LYS A O 1
ATOM 753 N N . LYS A 1 91 ? -5.751 -0.772 17.413 1.00 85.38 91 LYS A N 1
ATOM 754 C CA . LYS A 1 91 ? -5.130 -2.084 17.171 1.00 85.38 91 LYS A CA 1
ATOM 755 C C . LYS A 1 91 ? -5.421 -2.581 15.753 1.00 85.38 91 LYS A C 1
ATOM 757 O O . LYS A 1 91 ? -4.507 -3.051 15.076 1.00 85.38 91 LYS A O 1
ATOM 762 N N . GLU A 1 92 ? -6.661 -2.439 15.299 1.00 87.06 92 GLU A N 1
ATOM 763 C CA . GLU A 1 92 ? -7.084 -2.803 13.943 1.00 87.06 92 GLU A CA 1
ATOM 764 C C . GLU A 1 92 ? -6.428 -1.908 12.891 1.00 87.06 92 GLU A C 1
ATOM 766 O O . GLU A 1 92 ? -5.931 -2.418 11.884 1.00 87.06 92 GLU A O 1
ATOM 771 N N . LEU A 1 93 ? -6.325 -0.603 13.161 1.00 84.75 93 LEU A N 1
ATOM 772 C CA . LEU A 1 93 ? -5.641 0.347 12.284 1.00 84.75 93 LEU A CA 1
ATOM 773 C C . LEU A 1 93 ? -4.179 -0.046 12.051 1.00 84.75 93 LEU A C 1
ATOM 775 O O . LEU A 1 93 ? -3.734 -0.181 10.908 1.00 84.75 93 LEU A O 1
ATOM 779 N N . ILE A 1 94 ? -3.441 -0.295 13.135 1.00 84.62 94 ILE A N 1
ATOM 780 C CA . ILE A 1 94 ? -2.042 -0.734 13.068 1.00 84.62 94 ILE A CA 1
ATOM 781 C C . ILE A 1 94 ? -1.934 -2.058 12.302 1.00 84.62 94 ILE A C 1
ATOM 783 O O . ILE A 1 94 ? -1.031 -2.227 11.479 1.00 84.62 94 ILE A O 1
ATOM 787 N N . ALA A 1 95 ? -2.856 -2.998 12.531 1.00 86.44 95 ALA A N 1
ATOM 788 C CA . ALA A 1 95 ? -2.871 -4.272 11.821 1.00 86.44 95 ALA A CA 1
ATOM 789 C C . ALA A 1 95 ? -3.091 -4.092 10.306 1.00 86.44 95 ALA A C 1
ATOM 791 O O . ALA A 1 95 ? -2.355 -4.689 9.513 1.00 86.44 95 ALA A O 1
ATOM 792 N N . LYS A 1 96 ? -4.032 -3.232 9.887 1.00 88.88 96 LYS A N 1
ATOM 793 C CA . LYS A 1 96 ? -4.283 -2.934 8.465 1.00 88.88 96 LYS A CA 1
ATOM 794 C C . LYS A 1 96 ? -3.092 -2.243 7.799 1.00 88.88 96 LYS A C 1
ATOM 796 O O . LYS A 1 96 ? -2.662 -2.686 6.731 1.00 88.88 96 LYS A O 1
ATOM 801 N N . ARG A 1 97 ? -2.498 -1.232 8.443 1.00 88.25 97 ARG A N 1
ATOM 802 C CA . ARG A 1 97 ? -1.293 -0.549 7.933 1.00 88.25 97 ARG A CA 1
ATOM 803 C C . ARG A 1 97 ? -0.123 -1.520 7.765 1.00 88.25 97 ARG A C 1
ATOM 805 O O . ARG A 1 97 ? 0.482 -1.584 6.695 1.00 88.25 97 ARG A O 1
ATOM 812 N N . ARG A 1 98 ? 0.134 -2.367 8.771 1.00 86.88 98 ARG A N 1
ATOM 813 C CA . ARG A 1 98 ? 1.160 -3.427 8.698 1.00 86.88 98 ARG A CA 1
ATOM 814 C C . ARG A 1 98 ? 0.893 -4.421 7.568 1.00 86.88 98 ARG A C 1
ATOM 816 O O . ARG A 1 98 ? 1.841 -4.847 6.913 1.00 86.88 98 ARG A O 1
ATOM 823 N N . LYS A 1 99 ? -0.369 -4.785 7.315 1.00 89.69 99 LYS A N 1
ATOM 824 C CA . LYS A 1 99 ? -0.741 -5.663 6.193 1.00 89.69 99 LYS A CA 1
ATOM 825 C C . LYS A 1 99 ? -0.382 -5.030 4.844 1.00 89.69 99 LYS A C 1
ATOM 827 O O . LYS A 1 99 ? 0.182 -5.717 3.997 1.00 89.69 99 LYS A O 1
ATOM 832 N N . GLN A 1 100 ? -0.650 -3.736 4.659 1.00 88.31 100 GLN A N 1
ATOM 833 C CA . GLN A 1 100 ? -0.280 -3.011 3.438 1.00 88.31 100 GLN A CA 1
ATOM 834 C C . GLN A 1 100 ? 1.243 -2.905 3.262 1.00 88.31 100 GLN A C 1
ATOM 836 O O . GLN A 1 100 ? 1.743 -3.198 2.179 1.00 88.31 100 GLN A O 1
ATOM 841 N N . ILE A 1 101 ? 1.991 -2.617 4.333 1.00 85.75 101 ILE A N 1
ATOM 842 C CA . ILE A 1 101 ? 3.466 -2.600 4.303 1.00 85.75 101 ILE A CA 1
ATOM 843 C C . ILE A 1 101 ? 4.021 -3.974 3.902 1.00 85.75 101 ILE A C 1
ATOM 845 O O . ILE A 1 101 ? 4.842 -4.067 2.993 1.00 85.75 101 ILE A O 1
ATOM 849 N N . LYS A 1 102 ? 3.527 -5.061 4.513 1.00 85.81 102 LYS A N 1
ATOM 850 C CA . LYS A 1 102 ? 3.916 -6.432 4.136 1.00 85.81 102 LYS A CA 1
ATOM 851 C C . LYS A 1 102 ? 3.616 -6.737 2.666 1.00 85.81 102 LYS A C 1
ATOM 853 O O . LYS A 1 102 ? 4.387 -7.455 2.034 1.00 85.81 102 LYS A O 1
ATOM 858 N N . LYS A 1 103 ? 2.521 -6.196 2.117 1.00 87.50 103 LYS A N 1
ATOM 859 C CA . LYS A 1 103 ? 2.177 -6.344 0.695 1.00 87.50 103 LYS A CA 1
ATOM 860 C C . LYS A 1 103 ? 3.229 -5.669 -0.193 1.00 87.50 103 LYS A C 1
ATOM 862 O O . LYS A 1 103 ? 3.713 -6.326 -1.104 1.00 87.50 103 LYS A O 1
ATOM 867 N N . ILE A 1 104 ? 3.654 -4.440 0.121 1.00 83.25 104 ILE A N 1
ATOM 868 C CA . ILE A 1 104 ? 4.741 -3.749 -0.606 1.00 83.25 104 ILE A CA 1
ATOM 869 C C . ILE A 1 104 ? 6.056 -4.524 -0.531 1.00 83.25 104 ILE A C 1
ATOM 871 O O . ILE A 1 104 ? 6.668 -4.791 -1.561 1.00 83.25 104 ILE A O 1
ATOM 875 N N . ILE A 1 105 ? 6.454 -4.963 0.666 1.00 81.69 105 ILE A N 1
ATOM 876 C CA . ILE A 1 105 ? 7.671 -5.768 0.861 1.00 81.69 105 ILE A CA 1
ATOM 877 C C . ILE A 1 105 ? 7.636 -7.019 -0.028 1.00 81.69 105 ILE A C 1
ATOM 879 O O . ILE A 1 105 ? 8.625 -7.328 -0.694 1.00 81.69 105 ILE A O 1
ATOM 883 N N . LYS A 1 106 ? 6.492 -7.716 -0.082 1.00 84.44 106 LYS A N 1
ATOM 884 C CA . LYS A 1 106 ? 6.311 -8.900 -0.933 1.00 84.44 106 LYS A CA 1
ATOM 885 C C . LYS A 1 106 ? 6.374 -8.555 -2.424 1.00 84.44 106 LYS A C 1
ATOM 887 O O . LYS A 1 106 ? 7.056 -9.265 -3.158 1.00 84.44 106 LYS A O 1
ATOM 892 N N . LEU A 1 107 ? 5.688 -7.495 -2.860 1.00 80.81 107 LEU A N 1
ATOM 893 C CA . LEU A 1 107 ? 5.657 -7.059 -4.264 1.00 80.81 107 LEU A CA 1
ATOM 894 C C . LEU A 1 107 ? 7.065 -6.776 -4.790 1.00 80.81 107 LEU A C 1
ATOM 896 O O . LEU A 1 107 ? 7.435 -7.261 -5.854 1.00 80.81 107 LEU A O 1
ATOM 900 N N . TYR A 1 108 ? 7.886 -6.092 -3.994 1.00 74.50 108 TYR A N 1
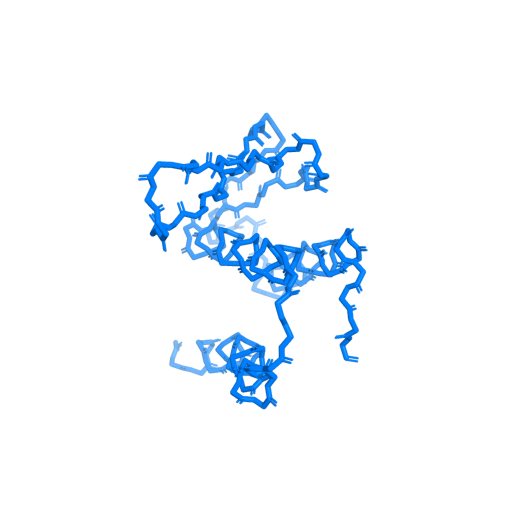ATOM 901 C CA . TYR A 1 108 ? 9.249 -5.751 -4.385 1.00 74.50 108 TYR A CA 1
ATOM 902 C C . TYR A 1 108 ? 10.320 -6.757 -3.921 1.00 74.50 108 TYR A C 1
ATOM 904 O O . TYR A 1 108 ? 11.521 -6.468 -3.996 1.00 74.50 108 TYR A O 1
ATOM 912 N N . LYS A 1 109 ? 9.912 -7.941 -3.437 1.00 75.69 109 LYS A N 1
ATOM 913 C CA . LYS A 1 109 ? 10.810 -9.011 -2.956 1.00 75.69 109 LYS A CA 1
ATOM 914 C C . LYS A 1 109 ? 11.880 -8.498 -1.973 1.00 75.69 109 LYS A C 1
ATOM 916 O O . LYS A 1 109 ? 13.058 -8.840 -2.085 1.00 75.69 109 LYS A O 1
ATOM 921 N N . MET A 1 110 ? 11.496 -7.630 -1.039 1.00 60.84 110 MET A N 1
ATOM 922 C CA . MET A 1 110 ? 12.404 -7.105 -0.015 1.00 60.84 110 MET A CA 1
ATOM 923 C C . MET A 1 110 ? 12.710 -8.197 1.022 1.00 60.84 110 MET A C 1
ATOM 925 O O . MET A 1 110 ? 11.789 -8.855 1.507 1.00 60.84 110 MET A O 1
ATOM 929 N N . LYS A 1 111 ? 13.989 -8.388 1.373 1.00 48.53 111 LYS A N 1
ATOM 930 C CA . LYS A 1 111 ? 14.371 -9.175 2.556 1.00 48.53 111 LYS A CA 1
ATOM 931 C C . LYS A 1 111 ? 14.159 -8.294 3.794 1.00 48.53 111 LYS A C 1
ATOM 933 O O . LYS A 1 111 ? 14.601 -7.147 3.782 1.00 48.53 111 LYS A O 1
ATOM 938 N N . ILE A 1 112 ? 13.427 -8.807 4.784 1.00 50.59 112 ILE A N 1
ATOM 939 C CA . ILE A 1 112 ? 13.306 -8.216 6.128 1.00 50.59 112 ILE A CA 1
ATOM 940 C C . ILE A 1 112 ? 14.396 -8.831 6.993 1.00 50.59 112 ILE A C 1
ATOM 942 O O . ILE A 1 112 ? 14.563 -10.067 6.874 1.00 50.59 112 ILE A O 1
#